Protein AF-A0A0D0BR77-F1 (afdb_monomer_lite)

Radius of gyration: 23.74 Å; chains: 1; bounding box: 56×20×57 Å

Structure (mmCIF, N/CA/C/O backbone):
data_AF-A0A0D0BR77-F1
#
_entry.id   AF-A0A0D0BR77-F1
#
loop_
_atom_site.group_PDB
_atom_site.id
_atom_site.type_symbol
_atom_site.label_atom_id
_atom_site.label_alt_id
_atom_site.label_comp_id
_atom_site.label_asym_id
_atom_site.label_entity_id
_atom_site.label_seq_id
_atom_site.pdbx_PDB_ins_code
_atom_site.Cartn_x
_atom_site.Cartn_y
_atom_site.Cartn_z
_atom_site.occupancy
_atom_site.B_iso_or_equiv
_atom_site.auth_seq_id
_atom_site.auth_comp_id
_atom_site.auth_asym_id
_atom_site.auth_atom_id
_atom_site.pdbx_PDB_model_num
ATOM 1 N N . PRO A 1 1 ? 25.592 -10.343 -11.966 1.00 62.41 1 PRO A N 1
ATOM 2 C CA . PRO A 1 1 ? 24.400 -9.766 -12.641 1.00 62.41 1 PRO A CA 1
ATOM 3 C C . PRO A 1 1 ? 24.507 -9.949 -14.161 1.00 62.41 1 PRO A C 1
ATOM 5 O O . PRO A 1 1 ? 25.554 -9.649 -14.721 1.00 62.41 1 PRO A O 1
ATOM 8 N N . VAL A 1 2 ? 23.473 -10.484 -14.820 1.00 65.75 2 VAL A N 1
ATOM 9 C CA . VAL A 1 2 ? 23.518 -10.825 -16.263 1.00 65.75 2 VAL A CA 1
ATOM 10 C C . VAL A 1 2 ? 23.707 -9.579 -17.144 1.00 65.75 2 VAL A C 1
ATOM 12 O O . VAL A 1 2 ? 24.465 -9.606 -18.104 1.00 65.75 2 VAL A O 1
ATOM 15 N N . HIS A 1 3 ? 23.096 -8.456 -16.761 1.00 68.75 3 HIS A N 1
ATOM 16 C CA . HIS A 1 3 ? 23.098 -7.197 -17.516 1.00 68.75 3 HIS A CA 1
ATOM 17 C C . HIS A 1 3 ? 24.404 -6.387 -17.418 1.00 68.75 3 HIS A C 1
ATOM 19 O O . HIS A 1 3 ? 24.595 -5.443 -18.179 1.00 68.75 3 HIS A O 1
ATOM 25 N N . THR A 1 4 ? 25.308 -6.726 -16.496 1.00 75.81 4 THR A N 1
ATOM 26 C CA . THR A 1 4 ? 26.633 -6.088 -16.369 1.00 75.81 4 THR A CA 1
ATOM 27 C C . THR A 1 4 ? 27.756 -6.948 -16.950 1.00 75.81 4 THR A C 1
ATOM 29 O O . THR A 1 4 ? 28.921 -6.603 -16.794 1.00 75.81 4 THR A O 1
ATOM 32 N N . GLY A 1 5 ? 27.431 -8.104 -17.538 1.00 85.56 5 GLY A N 1
ATOM 33 C CA . GLY A 1 5 ? 28.422 -9.035 -18.070 1.00 85.56 5 GLY A CA 1
ATOM 34 C C . GLY A 1 5 ? 28.898 -8.647 -19.468 1.00 85.56 5 GLY A C 1
ATOM 35 O O . GLY A 1 5 ? 28.089 -8.302 -20.328 1.00 85.56 5 GLY A O 1
ATOM 36 N N . GLU A 1 6 ? 30.199 -8.799 -19.716 1.00 87.50 6 GLU A N 1
ATOM 37 C CA . GLU A 1 6 ? 30.844 -8.518 -21.008 1.00 87.50 6 GLU A CA 1
ATOM 38 C C . GLU A 1 6 ? 30.183 -9.268 -22.176 1.00 87.50 6 GLU A C 1
ATOM 40 O O . GLU A 1 6 ? 29.965 -8.699 -23.245 1.00 87.50 6 GLU A O 1
ATOM 45 N N . ALA A 1 7 ? 29.789 -10.526 -21.956 1.00 90.31 7 ALA A N 1
ATOM 46 C CA . ALA A 1 7 ? 29.101 -11.335 -22.961 1.00 90.31 7 ALA A CA 1
ATOM 47 C C . ALA A 1 7 ? 27.750 -10.727 -23.382 1.00 90.31 7 ALA A C 1
ATOM 49 O O . ALA A 1 7 ? 27.413 -10.724 -24.564 1.00 90.31 7 ALA A O 1
ATOM 50 N N . PHE A 1 8 ? 26.993 -10.173 -22.428 1.00 87.88 8 PHE A N 1
ATOM 51 C CA . PHE A 1 8 ? 25.715 -9.521 -22.709 1.00 87.88 8 PHE A CA 1
ATOM 52 C C . PHE A 1 8 ? 25.922 -8.197 -23.454 1.00 87.88 8 PHE A C 1
ATOM 54 O O . PHE A 1 8 ? 25.241 -7.945 -24.444 1.00 87.88 8 PHE A O 1
ATOM 61 N N . HIS A 1 9 ? 26.897 -7.381 -23.039 1.00 87.25 9 HIS A N 1
A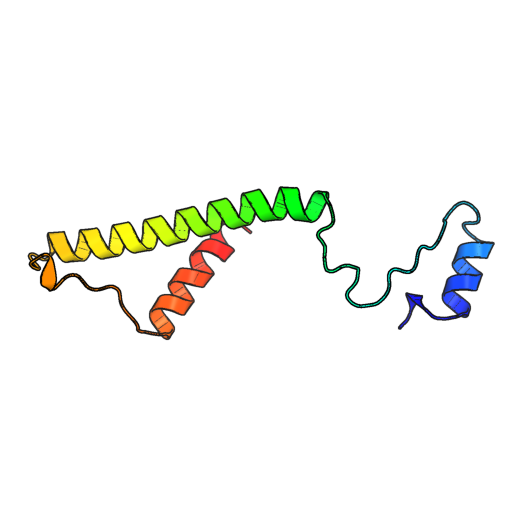TOM 62 C CA . HIS A 1 9 ? 27.217 -6.122 -23.730 1.00 87.25 9 HIS A CA 1
ATOM 63 C C . HIS A 1 9 ? 27.655 -6.377 -25.168 1.00 87.25 9 HIS A C 1
ATOM 65 O O . HIS A 1 9 ? 27.138 -5.750 -26.088 1.00 87.25 9 HIS A O 1
ATOM 71 N N . SER A 1 10 ? 28.546 -7.349 -25.361 1.00 91.38 10 SER A N 1
ATOM 72 C CA . SER A 1 10 ? 29.046 -7.734 -26.681 1.00 91.38 10 SER A CA 1
ATOM 73 C C . SER A 1 10 ? 27.921 -8.207 -27.599 1.00 91.38 10 SER A C 1
ATOM 75 O O . SER A 1 10 ? 27.886 -7.831 -28.767 1.00 91.38 10 SER A O 1
ATOM 77 N N . TYR A 1 11 ? 26.974 -8.990 -27.073 1.00 92.44 11 TYR A N 1
ATOM 78 C CA . TYR A 1 11 ? 25.800 -9.427 -27.825 1.00 92.44 11 TYR A CA 1
ATOM 79 C C . TYR A 1 11 ? 24.911 -8.245 -28.240 1.00 92.44 11 TYR A C 1
ATOM 81 O O . TYR A 1 11 ? 24.565 -8.125 -29.413 1.00 92.44 11 TYR A O 1
ATOM 89 N N . VAL A 1 12 ? 24.586 -7.341 -27.309 1.00 90.56 12 VAL A N 1
ATOM 90 C CA . VAL A 1 12 ? 23.709 -6.193 -27.594 1.00 90.56 12 VAL A CA 1
ATOM 91 C C . VAL A 1 12 ? 24.343 -5.243 -28.608 1.00 90.56 12 VAL A C 1
ATOM 93 O O . VAL A 1 12 ? 23.690 -4.891 -29.585 1.00 90.56 12 VAL A O 1
ATOM 96 N N . PHE A 1 13 ? 25.615 -4.872 -28.434 1.00 88.81 13 PHE A N 1
ATOM 97 C CA . PHE A 1 13 ? 26.284 -3.952 -29.360 1.00 88.81 13 PHE A CA 1
ATOM 98 C C . PHE A 1 13 ? 26.494 -4.544 -30.756 1.00 88.81 13 PHE A C 1
ATOM 100 O O . PHE A 1 13 ? 26.541 -3.794 -31.731 1.00 88.81 13 PHE A O 1
ATOM 107 N N . LYS A 1 14 ? 26.618 -5.871 -30.863 1.00 93.44 14 LYS A N 1
ATOM 108 C CA . LYS A 1 14 ? 26.807 -6.553 -32.145 1.00 93.44 14 LYS A CA 1
ATOM 109 C C . LYS A 1 14 ? 25.494 -6.753 -32.897 1.00 93.44 14 LYS A C 1
ATOM 111 O O . LYS A 1 14 ? 25.422 -6.441 -34.080 1.00 93.44 14 LYS A O 1
ATOM 116 N N . GLU A 1 15 ? 24.479 -7.284 -32.225 1.00 96.44 15 GLU A N 1
ATOM 117 C CA . GLU A 1 15 ? 23.225 -7.681 -32.875 1.00 96.44 15 GLU A CA 1
ATOM 118 C C . GLU A 1 15 ? 22.217 -6.523 -32.952 1.00 96.44 15 GLU A C 1
ATOM 120 O O . GLU A 1 15 ? 21.383 -6.480 -33.854 1.00 96.44 15 GLU A O 1
ATOM 125 N N . TYR A 1 16 ? 22.312 -5.548 -32.040 1.00 92.81 16 TYR A N 1
ATOM 126 C CA . TYR A 1 16 ? 21.383 -4.421 -31.938 1.00 92.81 16 TYR A CA 1
ATOM 127 C C . TYR A 1 16 ? 22.129 -3.083 -31.780 1.00 92.81 16 TYR A C 1
ATOM 129 O O . TYR A 1 16 ? 21.988 -2.412 -30.757 1.00 92.81 16 TYR A O 1
ATOM 137 N N . PRO A 1 17 ? 22.887 -2.629 -32.797 1.00 90.25 17 PRO A N 1
ATOM 138 C CA . PRO A 1 17 ? 23.746 -1.440 -32.696 1.00 90.25 17 PRO A CA 1
ATOM 139 C C . PRO A 1 17 ? 22.985 -0.129 -32.439 1.00 90.25 17 PRO A C 1
ATOM 141 O O . PRO A 1 17 ? 23.573 0.858 -32.008 1.00 90.25 17 PRO A O 1
ATOM 144 N N . TYR A 1 18 ? 21.673 -0.107 -32.688 1.00 91.88 18 TYR A N 1
ATOM 145 C CA . TYR A 1 18 ? 20.803 1.041 -32.417 1.00 91.88 18 TYR A CA 1
ATOM 146 C C . TYR A 1 18 ? 20.296 1.097 -30.969 1.00 91.88 18 TYR A C 1
ATOM 148 O O . TYR A 1 18 ? 19.673 2.082 -30.574 1.00 91.88 18 TYR A O 1
ATOM 156 N N . VAL A 1 19 ? 20.530 0.050 -30.175 1.00 86.88 19 VAL A N 1
ATOM 157 C CA . VAL A 1 19 ? 20.131 -0.001 -28.768 1.00 86.88 19 VAL A CA 1
ATOM 158 C C . VAL A 1 19 ? 21.239 0.604 -27.915 1.00 86.88 19 VAL A C 1
ATOM 160 O O . VAL A 1 19 ? 22.359 0.103 -27.866 1.00 86.88 19 VAL A O 1
ATOM 163 N N . ILE A 1 20 ? 20.910 1.678 -27.201 1.00 85.50 20 ILE A N 1
ATOM 164 C CA . ILE A 1 20 ? 21.827 2.342 -26.273 1.00 85.50 20 ILE A CA 1
ATOM 165 C C . ILE A 1 20 ? 21.561 1.801 -24.866 1.00 85.50 20 ILE A C 1
ATOM 167 O O . ILE A 1 20 ? 20.474 1.983 -24.316 1.00 85.50 20 ILE A O 1
ATOM 171 N N . LEU A 1 21 ? 22.554 1.136 -24.274 1.00 82.25 21 LEU A N 1
ATOM 172 C CA . LEU A 1 21 ? 22.485 0.668 -22.890 1.00 82.25 21 LEU A CA 1
ATOM 173 C C . LEU A 1 21 ? 22.842 1.808 -21.925 1.00 82.25 21 LEU A C 1
ATOM 175 O O . LEU A 1 21 ? 23.992 2.238 -21.863 1.00 82.25 21 LEU A O 1
ATOM 179 N N . CYS A 1 22 ? 21.868 2.266 -21.138 1.00 80.69 22 CYS A N 1
ATOM 180 C CA . CYS A 1 22 ? 22.069 3.254 -20.075 1.00 80.69 22 CYS A CA 1
ATOM 181 C C . CYS A 1 22 ? 22.083 2.564 -18.705 1.00 80.69 22 CYS A C 1
ATOM 183 O O . CYS A 1 22 ? 21.054 2.071 -18.242 1.00 80.69 22 CYS A O 1
ATOM 185 N N . PHE A 1 23 ? 23.235 2.552 -18.032 1.00 77.31 23 PHE A N 1
ATOM 186 C CA . PHE A 1 23 ? 23.350 2.019 -16.674 1.00 77.31 23 PHE A CA 1
ATOM 187 C C . PHE A 1 23 ? 23.033 3.110 -15.655 1.00 77.31 23 PHE A C 1
ATOM 189 O O . PHE A 1 23 ? 23.744 4.108 -15.555 1.00 77.31 23 PHE A O 1
ATOM 196 N N . VAL A 1 24 ? 21.969 2.908 -14.883 1.00 69.56 24 VAL A N 1
ATOM 197 C CA . VAL A 1 24 ? 21.629 3.775 -13.753 1.00 69.56 24 VAL A CA 1
ATOM 198 C C . VAL A 1 24 ? 22.264 3.178 -12.493 1.00 69.56 24 VAL A C 1
ATOM 200 O O . VAL A 1 24 ? 22.066 1.987 -12.241 1.00 69.56 24 VAL A O 1
ATOM 203 N N . PRO A 1 25 ? 23.031 3.952 -11.700 1.00 70.69 25 PRO A N 1
ATOM 204 C CA . PRO A 1 25 ? 23.630 3.451 -10.468 1.00 70.69 25 PRO A CA 1
ATOM 205 C C . PRO A 1 25 ? 22.577 2.857 -9.526 1.00 70.69 25 PRO A C 1
ATOM 207 O O . PRO A 1 25 ? 21.457 3.365 -9.425 1.00 70.69 25 PRO A O 1
ATOM 210 N N . THR A 1 26 ? 22.931 1.785 -8.818 1.00 61.03 26 THR A N 1
ATOM 211 C CA . THR A 1 26 ? 22.057 1.155 -7.820 1.00 61.03 26 THR A CA 1
ATOM 212 C C . THR A 1 26 ? 21.567 2.201 -6.815 1.00 61.03 26 THR A C 1
ATOM 214 O O . THR A 1 26 ? 22.370 2.915 -6.223 1.00 61.03 26 THR A O 1
ATOM 217 N N . GLY A 1 27 ? 20.247 2.308 -6.634 1.00 59.06 27 GLY A N 1
ATOM 218 C CA . GLY A 1 27 ? 19.621 3.325 -5.778 1.00 59.06 27 GLY A CA 1
ATOM 219 C C . GLY A 1 27 ? 19.223 4.622 -6.497 1.00 59.06 27 GLY A C 1
ATOM 220 O O . GLY A 1 27 ? 18.383 5.353 -5.981 1.00 59.06 27 GLY A O 1
ATOM 221 N N . CYS A 1 28 ? 19.716 4.881 -7.715 1.00 57.12 28 CYS A N 1
ATOM 222 C CA . CYS A 1 28 ? 19.288 6.017 -8.547 1.00 57.12 28 CYS A CA 1
ATOM 223 C C . CYS A 1 28 ? 18.039 5.718 -9.398 1.00 57.12 28 CYS A C 1
ATOM 225 O O . CYS A 1 28 ? 17.446 6.632 -9.958 1.00 57.12 28 CYS A O 1
ATOM 227 N N . THR A 1 29 ? 17.583 4.463 -9.447 1.00 56.44 29 THR A N 1
ATOM 228 C CA . THR A 1 29 ? 16.243 4.086 -9.939 1.00 56.44 29 THR A CA 1
ATOM 229 C C . THR A 1 29 ? 15.139 4.339 -8.903 1.00 56.44 29 THR A C 1
ATOM 231 O O . THR A 1 29 ? 13.965 4.117 -9.184 1.00 56.44 29 THR A O 1
ATOM 234 N N . GLY A 1 30 ? 15.498 4.829 -7.708 1.00 51.38 30 GLY A N 1
ATOM 235 C CA . GLY A 1 30 ? 14.579 5.101 -6.598 1.00 51.38 30 GLY A CA 1
ATOM 236 C C . GLY A 1 30 ? 13.646 6.296 -6.802 1.00 51.38 30 GLY A C 1
ATOM 237 O O . GLY A 1 30 ? 12.806 6.564 -5.949 1.00 51.38 30 GLY A O 1
ATOM 238 N N . ILE A 1 31 ? 13.753 7.004 -7.923 1.00 52.31 31 ILE A N 1
ATOM 239 C CA . ILE A 1 31 ? 12.839 8.084 -8.275 1.00 52.31 31 ILE A CA 1
ATOM 240 C C . ILE A 1 31 ? 12.093 7.636 -9.527 1.00 52.31 31 ILE A C 1
ATOM 242 O O . ILE A 1 31 ? 12.333 8.114 -10.625 1.00 52.31 31 ILE A O 1
ATOM 246 N N . PHE A 1 32 ? 11.164 6.699 -9.314 1.00 52.41 32 PHE A N 1
ATOM 247 C CA . PHE A 1 32 ? 9.839 6.812 -9.906 1.00 52.41 32 PHE A CA 1
ATOM 248 C C . PHE A 1 32 ? 9.827 6.955 -11.443 1.00 52.41 32 PHE A C 1
ATOM 250 O O . PHE A 1 32 ? 9.729 8.067 -11.967 1.00 52.41 32 PHE A O 1
ATOM 257 N N . GLN A 1 33 ? 9.871 5.835 -12.183 1.00 59.62 33 GLN A N 1
ATOM 258 C CA . GLN A 1 33 ? 9.600 5.896 -13.625 1.00 59.62 33 GLN A CA 1
ATOM 259 C C . GLN A 1 33 ? 8.235 6.579 -13.834 1.00 59.62 33 GLN A C 1
ATOM 261 O O . GLN A 1 33 ? 7.307 6.273 -13.089 1.00 59.62 33 GLN A O 1
ATOM 266 N N . PRO A 1 34 ? 8.064 7.508 -14.792 1.00 58.38 34 PRO A N 1
ATOM 267 C CA . PRO A 1 34 ? 6.820 8.277 -14.928 1.00 58.38 34 PRO A CA 1
ATOM 268 C C . PRO A 1 34 ? 5.569 7.395 -15.024 1.00 58.38 34 PRO A C 1
ATOM 270 O O . PRO A 1 34 ? 4.538 7.699 -14.423 1.00 58.38 34 PRO A O 1
ATOM 273 N N . THR A 1 35 ? 5.698 6.259 -15.714 1.00 58.78 35 THR A N 1
ATOM 274 C CA . THR A 1 35 ? 4.682 5.206 -15.795 1.00 58.78 35 THR A CA 1
ATOM 275 C C . THR A 1 35 ? 4.365 4.616 -14.424 1.00 58.78 35 THR A C 1
ATOM 277 O O . THR A 1 35 ? 3.197 4.523 -14.051 1.00 58.78 35 THR A O 1
ATOM 280 N N . ASP A 1 36 ? 5.395 4.300 -13.638 1.00 63.88 36 ASP A N 1
ATOM 281 C CA . ASP A 1 36 ? 5.240 3.802 -12.277 1.00 63.88 36 ASP A CA 1
ATOM 282 C C . ASP A 1 36 ? 4.621 4.863 -11.368 1.00 63.88 36 ASP A C 1
ATOM 284 O O . ASP A 1 36 ? 3.785 4.510 -10.553 1.00 63.88 36 ASP A O 1
ATOM 288 N N . VAL A 1 37 ? 4.946 6.156 -11.480 1.00 66.19 37 VAL A N 1
ATOM 289 C CA . VAL A 1 37 ? 4.309 7.209 -10.655 1.00 66.19 37 VAL A CA 1
ATOM 290 C C . VAL A 1 37 ? 2.836 7.342 -10.964 1.00 66.19 37 VAL A C 1
ATOM 292 O O . VAL A 1 37 ? 2.029 7.394 -10.038 1.00 66.19 37 VAL A O 1
ATOM 295 N N . GLY A 1 38 ? 2.494 7.421 -12.252 1.00 71.94 38 GLY A N 1
ATOM 296 C CA . GLY A 1 38 ? 1.114 7.585 -12.688 1.00 71.94 38 GLY A CA 1
ATOM 297 C C . GLY A 1 38 ? 0.260 6.408 -12.234 1.00 71.94 38 GLY A C 1
ATOM 298 O O . GLY A 1 38 ? -0.777 6.600 -11.599 1.00 71.94 38 GLY A O 1
ATOM 299 N N . LEU A 1 39 ? 0.746 5.189 -12.472 1.00 77.38 39 LEU A N 1
ATOM 300 C CA . LEU A 1 39 ? 0.048 3.973 -12.077 1.00 77.38 39 LEU A CA 1
ATOM 301 C C . LEU A 1 39 ? 0.010 3.805 -10.549 1.00 77.38 39 LEU A C 1
ATOM 303 O O . LEU A 1 39 ? -1.057 3.571 -9.980 1.00 77.38 39 LEU A O 1
ATOM 307 N N . ASN A 1 40 ? 1.139 4.006 -9.857 1.00 80.50 40 ASN A N 1
ATOM 308 C CA . ASN A 1 40 ? 1.190 3.909 -8.397 1.00 80.50 40 ASN A CA 1
ATOM 309 C C . ASN A 1 40 ? 0.324 4.966 -7.716 1.00 80.50 40 ASN A C 1
ATOM 311 O O . ASN A 1 40 ? -0.192 4.687 -6.640 1.00 80.50 40 ASN A O 1
ATOM 315 N N . HIS A 1 41 ? 0.163 6.167 -8.280 1.00 84.88 41 HIS A N 1
ATOM 316 C CA . HIS A 1 41 ? -0.715 7.184 -7.701 1.00 84.88 41 HIS A CA 1
ATOM 317 C C . HIS A 1 41 ? -2.149 6.663 -7.633 1.00 84.88 41 HIS A C 1
ATOM 319 O O . HIS A 1 41 ? -2.753 6.684 -6.562 1.00 84.88 41 HIS A O 1
ATOM 325 N N . VAL A 1 42 ? -2.681 6.187 -8.762 1.00 89.19 42 VAL A N 1
ATOM 326 C CA . VAL A 1 42 ? -4.067 5.708 -8.856 1.00 89.19 42 VAL A CA 1
ATOM 327 C C . VAL A 1 42 ? -4.278 4.508 -7.936 1.00 89.19 42 VAL A C 1
ATOM 329 O O . VAL A 1 42 ? -5.203 4.517 -7.125 1.00 89.19 42 VAL A O 1
ATOM 332 N N . ILE A 1 43 ? -3.364 3.536 -7.982 1.00 88.75 43 ILE A N 1
ATOM 333 C CA . ILE A 1 43 ? -3.404 2.343 -7.126 1.00 88.75 43 ILE A CA 1
ATOM 334 C C . ILE A 1 43 ? -3.359 2.733 -5.642 1.00 88.75 43 ILE A C 1
ATOM 336 O O . ILE A 1 43 ? -4.213 2.320 -4.859 1.00 88.75 43 ILE A O 1
ATOM 340 N N . LYS A 1 44 ? -2.410 3.585 -5.233 1.00 88.06 44 LYS A N 1
ATOM 341 C CA . LYS A 1 44 ? -2.296 4.035 -3.834 1.00 88.06 44 LYS A CA 1
ATOM 342 C C . LYS A 1 44 ? -3.517 4.824 -3.380 1.00 88.06 44 LYS A C 1
ATOM 344 O O . LYS A 1 44 ? -3.906 4.714 -2.219 1.00 88.06 44 LYS A O 1
ATOM 349 N N . HIS A 1 45 ? -4.117 5.617 -4.265 1.00 92.25 45 HIS A N 1
ATOM 350 C CA . HIS A 1 45 ? -5.335 6.353 -3.956 1.00 92.25 45 HIS A CA 1
ATOM 351 C C . HIS A 1 45 ? -6.504 5.403 -3.674 1.00 92.25 45 HIS A C 1
ATOM 353 O O . HIS A 1 45 ? -7.172 5.562 -2.655 1.00 92.25 45 HIS A O 1
ATOM 359 N N . GLN A 1 46 ? -6.705 4.386 -4.515 1.00 92.50 46 GLN A N 1
ATOM 360 C CA . GLN A 1 46 ? -7.746 3.376 -4.300 1.00 92.50 46 GLN A CA 1
ATOM 361 C C . GLN A 1 46 ? -7.521 2.586 -3.006 1.00 92.50 46 GLN A C 1
ATOM 363 O O . GLN A 1 46 ? -8.447 2.448 -2.209 1.00 92.50 46 GLN A O 1
ATOM 368 N N . ILE A 1 47 ? -6.282 2.161 -2.735 1.00 92.81 47 ILE A N 1
ATOM 369 C CA . ILE A 1 47 ? -5.930 1.495 -1.471 1.00 92.81 47 ILE A CA 1
ATOM 370 C C . ILE A 1 47 ? -6.274 2.396 -0.273 1.00 92.81 47 ILE A C 1
ATOM 372 O O . ILE A 1 47 ? -6.877 1.937 0.696 1.00 92.81 47 ILE A O 1
ATOM 376 N N . LYS A 1 48 ? -5.941 3.692 -0.339 1.00 92.56 48 LYS A N 1
ATOM 377 C CA . LYS A 1 48 ? -6.251 4.658 0.727 1.00 92.56 48 LYS A CA 1
ATOM 378 C C . LYS A 1 48 ? -7.757 4.830 0.936 1.00 92.56 48 LYS A C 1
ATOM 380 O O . LYS A 1 48 ? -8.197 4.919 2.083 1.00 92.56 48 LYS A O 1
ATOM 385 N N . GLN A 1 49 ? -8.539 4.904 -0.141 1.00 94.81 49 GLN A N 1
ATOM 386 C CA . GLN A 1 49 ? -10.000 4.984 -0.054 1.00 94.81 49 GLN A CA 1
ATOM 387 C C . GLN A 1 49 ? -10.565 3.748 0.641 1.00 94.81 49 GLN A C 1
ATOM 389 O O . GLN A 1 49 ? -11.264 3.890 1.639 1.00 94.81 49 GLN A O 1
ATOM 394 N N . HIS A 1 50 ? -10.157 2.556 0.206 1.00 93.81 50 HIS A N 1
ATOM 395 C CA . HIS A 1 50 ? -10.605 1.294 0.795 1.00 93.81 50 HIS A CA 1
ATOM 396 C C . HIS A 1 50 ? -10.256 1.183 2.287 1.00 93.81 50 HIS A C 1
ATOM 398 O O . HIS A 1 50 ? -11.093 0.833 3.114 1.00 93.81 50 HIS A O 1
ATOM 404 N N . GLN A 1 51 ? -9.033 1.557 2.670 1.00 92.31 51 GLN A N 1
ATOM 405 C CA . GLN A 1 51 ? -8.626 1.580 4.080 1.00 92.31 51 GLN A CA 1
ATOM 406 C C . GLN A 1 51 ? -9.440 2.587 4.904 1.00 92.31 51 GLN A C 1
ATOM 408 O O . GLN A 1 51 ? -9.747 2.337 6.068 1.00 92.31 51 GLN A O 1
ATOM 413 N N . THR A 1 52 ? -9.811 3.720 4.305 1.00 94.19 52 THR A N 1
ATOM 414 C CA . THR A 1 52 ? -10.671 4.716 4.956 1.00 94.19 52 THR A CA 1
ATOM 415 C C . THR A 1 52 ? -12.088 4.171 5.140 1.00 94.19 52 THR A C 1
ATOM 417 O O . THR A 1 52 ? -12.651 4.314 6.223 1.00 94.19 52 THR A O 1
ATOM 420 N N . GLU A 1 53 ? -12.645 3.499 4.129 1.00 94.06 53 GLU A N 1
ATOM 421 C CA . GLU A 1 53 ? -13.956 2.840 4.201 1.00 94.06 53 GLU A CA 1
ATOM 422 C C . GLU A 1 53 ? -14.001 1.787 5.310 1.00 94.06 53 GLU A C 1
ATOM 424 O O . GLU A 1 53 ? -14.946 1.777 6.095 1.00 94.06 53 GLU A O 1
ATOM 429 N N . TYR A 1 54 ? -12.954 0.966 5.438 1.00 93.94 54 TYR A N 1
ATOM 430 C CA . TYR A 1 54 ? -12.833 -0.004 6.529 1.00 93.94 54 TYR A CA 1
ATOM 431 C C . TYR A 1 54 ? -12.920 0.662 7.914 1.00 93.94 54 TYR A C 1
ATOM 433 O O . TYR A 1 54 ? -13.660 0.200 8.788 1.00 93.94 54 TYR A O 1
ATOM 441 N N . LEU A 1 55 ? -12.200 1.772 8.119 1.00 92.69 55 LEU A N 1
ATOM 442 C CA . LEU A 1 55 ? -12.244 2.514 9.383 1.00 92.69 55 LEU A CA 1
ATOM 443 C C . LEU A 1 55 ? -13.633 3.108 9.636 1.00 92.69 55 LEU A C 1
ATOM 445 O O . LEU A 1 55 ? -14.155 2.991 10.743 1.00 92.69 55 LEU A O 1
ATOM 449 N N . VAL A 1 56 ? -14.255 3.705 8.617 1.00 93.44 56 VAL A N 1
ATOM 450 C CA . VAL A 1 56 ? -15.608 4.271 8.7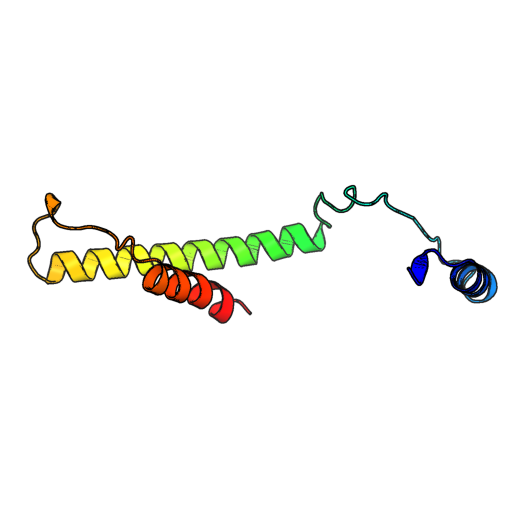25 1.00 93.44 56 VAL A CA 1
ATOM 451 C C . VAL A 1 56 ? -16.631 3.189 9.067 1.00 93.44 56 VAL A C 1
ATOM 453 O O . VAL A 1 56 ? -17.429 3.389 9.980 1.00 93.44 56 VAL A O 1
ATOM 456 N N . ALA A 1 57 ? -16.584 2.035 8.398 1.00 92.81 57 ALA A N 1
ATOM 457 C CA . ALA A 1 57 ? -17.479 0.912 8.664 1.00 92.81 57 ALA A CA 1
ATOM 458 C C . ALA A 1 57 ? -17.320 0.399 10.103 1.00 92.81 57 ALA A C 1
ATOM 460 O O . ALA A 1 57 ? -18.301 0.324 10.840 1.00 92.81 57 ALA A O 1
ATOM 461 N N . THR A 1 58 ? -16.077 0.171 10.540 1.00 91.75 58 THR A N 1
ATOM 462 C CA . THR A 1 58 ? -15.773 -0.274 11.912 1.00 91.75 58 THR A CA 1
ATOM 463 C C . THR A 1 58 ? -16.286 0.727 12.953 1.00 91.75 58 THR A C 1
A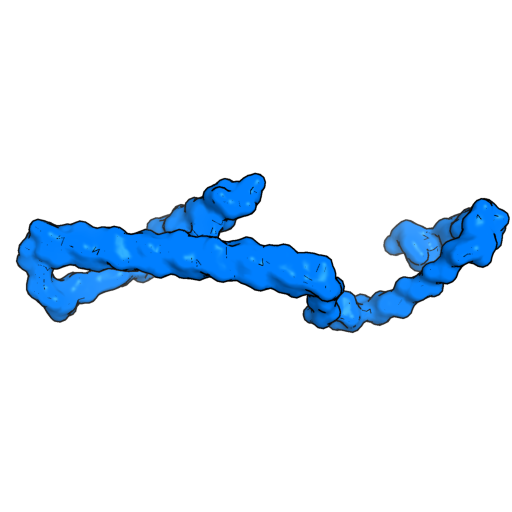TOM 465 O O . THR A 1 58 ? -16.850 0.351 13.980 1.00 91.75 58 THR A O 1
ATOM 468 N N . HIS A 1 59 ? -16.115 2.024 12.693 1.00 90.31 59 HIS A N 1
ATOM 469 C CA . HIS A 1 59 ? -16.592 3.089 13.572 1.00 90.31 59 HIS A CA 1
ATOM 470 C C . HIS A 1 59 ? -18.127 3.144 13.620 1.00 90.31 59 HIS A C 1
ATOM 472 O O . HIS A 1 59 ? -18.717 3.289 14.691 1.00 90.31 59 HIS A O 1
ATOM 478 N N . GLN A 1 60 ? -18.785 2.994 12.469 1.00 90.50 60 GLN A N 1
ATOM 479 C CA . GLN A 1 60 ? -20.242 2.994 12.373 1.00 90.50 60 GLN A CA 1
ATOM 480 C C . GLN A 1 60 ? -20.862 1.787 13.090 1.00 90.50 60 GLN A C 1
ATOM 482 O O . GLN A 1 60 ? -21.867 1.944 13.781 1.00 90.50 60 GLN A O 1
ATOM 487 N N . GLU A 1 61 ? -20.257 0.603 12.978 1.00 90.62 61 GLU A N 1
ATOM 488 C CA . GLU A 1 61 ? -20.674 -0.600 13.709 1.00 90.62 61 GLU A CA 1
ATOM 489 C C . GLU A 1 61 ? -20.604 -0.396 15.226 1.00 90.62 61 GLU A C 1
ATOM 491 O O . GLU A 1 61 ? -21.553 -0.724 15.943 1.00 90.62 61 GLU A O 1
ATOM 496 N N . GLN A 1 62 ? -19.522 0.215 15.715 1.00 88.50 62 GLN A N 1
ATOM 497 C CA . GLN A 1 62 ? -19.350 0.520 17.135 1.00 88.50 62 GLN A CA 1
ATOM 498 C C . GLN A 1 62 ? -20.41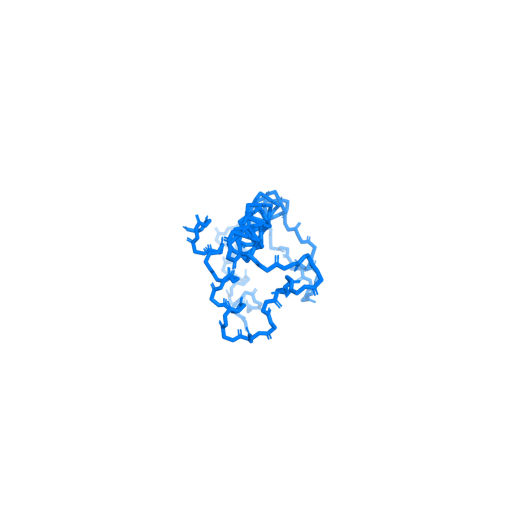4 1.503 17.647 1.00 88.50 62 GLN A C 1
ATOM 500 O O . GLN A 1 62 ? -21.023 1.248 18.687 1.00 88.50 62 GLN A O 1
ATOM 505 N N . ILE A 1 63 ? -20.721 2.565 16.897 1.00 87.44 63 ILE A N 1
ATOM 506 C CA . ILE A 1 63 ? -21.813 3.492 17.245 1.00 87.44 63 ILE A CA 1
ATOM 507 C C . ILE A 1 63 ? -23.166 2.768 17.262 1.00 87.44 63 ILE A C 1
ATOM 509 O O . ILE A 1 63 ? -23.935 2.905 18.215 1.00 87.44 63 ILE A O 1
ATOM 513 N N . ASN A 1 64 ? -23.456 1.964 16.235 1.00 88.56 64 ASN A N 1
ATOM 514 C CA . ASN A 1 64 ? -24.717 1.225 16.131 1.00 88.56 64 ASN A CA 1
ATOM 515 C C . ASN A 1 64 ? -24.889 0.210 17.274 1.00 88.56 64 ASN A C 1
ATOM 517 O O . ASN A 1 64 ? -26.013 -0.086 17.676 1.00 88.56 64 ASN A O 1
ATOM 521 N N . SER A 1 65 ? -23.784 -0.281 17.842 1.00 85.88 65 SER A N 1
ATOM 522 C CA . SER A 1 65 ? -23.773 -1.153 19.023 1.00 85.88 65 SER A CA 1
ATOM 523 C C . SER A 1 65 ? -24.025 -0.426 20.358 1.00 85.88 65 SER A C 1
ATOM 525 O O . SER A 1 65 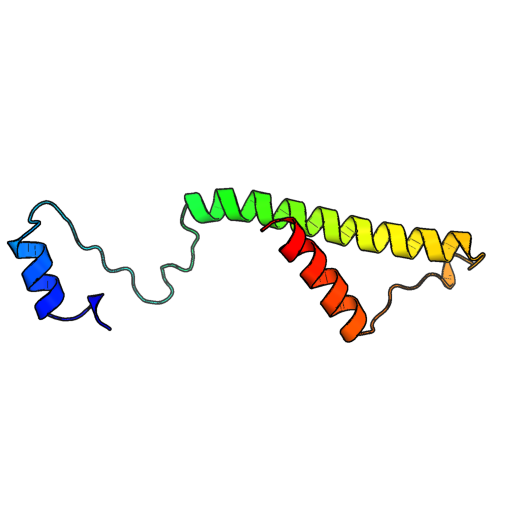? -23.898 -1.032 21.419 1.00 85.88 65 SER A O 1
ATOM 527 N N . SER A 1 66 ? -24.450 0.846 20.319 1.00 82.81 66 SER A N 1
ATOM 528 C CA . SER A 1 66 ? -24.753 1.699 21.483 1.00 82.81 66 SER A CA 1
ATOM 529 C C . SER A 1 66 ? -23.544 2.063 22.354 1.00 82.81 66 SER A C 1
ATOM 531 O O . SER A 1 66 ? -23.706 2.395 23.529 1.00 82.81 66 SER A O 1
ATOM 533 N N . LEU A 1 67 ? -22.332 2.034 21.793 1.00 80.75 67 LEU A N 1
ATOM 534 C CA . LEU A 1 67 ? -21.153 2.575 22.469 1.00 80.75 67 LEU A CA 1
ATOM 535 C C . LEU A 1 67 ? -21.206 4.107 22.458 1.00 80.75 67 LEU A C 1
ATOM 537 O O . LEU A 1 67 ? -21.521 4.724 21.440 1.00 80.75 67 LEU A O 1
ATOM 541 N N . ILE A 1 68 ? -20.874 4.728 23.592 1.00 81.88 68 ILE A N 1
ATOM 542 C CA . ILE A 1 68 ? -20.673 6.183 23.654 1.00 81.88 68 ILE A CA 1
ATOM 543 C C . ILE A 1 68 ? -19.416 6.565 22.866 1.00 81.88 68 ILE A C 1
ATOM 545 O O . ILE A 1 68 ? -18.478 5.774 22.758 1.00 81.88 68 ILE A O 1
ATOM 549 N N . THR A 1 69 ? -19.378 7.781 22.324 1.00 76.00 69 THR A N 1
ATOM 550 C CA . THR A 1 69 ? -18.298 8.258 21.445 1.00 76.00 69 THR A CA 1
ATOM 551 C C . THR A 1 69 ? -16.904 8.077 22.058 1.00 76.00 69 THR A C 1
ATOM 553 O O . THR A 1 69 ? -15.962 7.744 21.346 1.00 76.00 69 THR A O 1
ATOM 556 N N . GLU A 1 70 ? -16.756 8.215 23.379 1.00 80.06 70 GLU A N 1
ATOM 557 C CA . GLU A 1 70 ? -15.477 8.039 24.086 1.00 80.06 70 GLU A CA 1
ATOM 558 C C . GLU A 1 70 ? -15.008 6.572 24.172 1.00 80.06 70 GLU A C 1
ATOM 560 O O . GLU A 1 70 ? -13.837 6.298 24.456 1.00 80.06 70 GLU A O 1
ATOM 565 N N . GLN A 1 71 ? -15.915 5.617 23.954 1.00 81.06 71 GLN A N 1
ATOM 566 C CA . GLN A 1 71 ? -15.635 4.179 23.953 1.00 81.06 71 GLN A CA 1
ATOM 567 C C . GLN A 1 71 ? -15.304 3.638 22.561 1.00 81.06 71 GLN A C 1
ATOM 569 O O . GLN A 1 71 ? -14.717 2.558 22.465 1.00 81.06 71 GLN A O 1
ATOM 574 N N . VAL A 1 72 ? -15.643 4.378 21.503 1.00 82.62 72 VAL A N 1
ATOM 575 C CA . VAL A 1 72 ? -1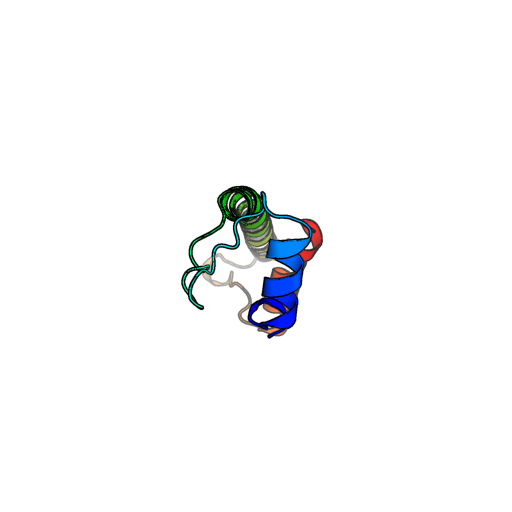5.335 4.008 20.120 1.00 82.62 72 VAL A CA 1
ATOM 576 C C . VAL A 1 72 ? -13.819 4.049 19.927 1.00 82.62 72 VAL A C 1
ATOM 578 O O . VAL A 1 72 ? -13.168 5.082 20.099 1.00 82.62 72 VAL A O 1
ATOM 581 N N . LYS A 1 73 ? -13.228 2.895 19.615 1.00 85.94 73 LYS A N 1
ATOM 582 C CA . LYS A 1 73 ? -11.780 2.730 19.460 1.00 85.94 73 LYS A CA 1
ATOM 583 C C . LYS A 1 73 ? -11.485 1.824 18.282 1.00 85.94 73 LYS A C 1
ATOM 585 O O . LYS A 1 73 ? -12.019 0.719 18.172 1.00 85.94 73 LYS A O 1
ATOM 590 N N . PHE A 1 74 ? -10.558 2.260 17.438 1.00 86.69 74 PHE A N 1
ATOM 591 C CA . PHE A 1 74 ? -9.994 1.384 16.424 1.00 86.69 74 PHE A CA 1
ATOM 592 C C . PHE A 1 74 ? -9.176 0.279 17.079 1.00 86.69 74 PHE A C 1
ATOM 594 O O . PHE A 1 74 ? -8.463 0.496 18.063 1.00 86.69 74 PHE A O 1
ATOM 601 N N . THR A 1 75 ? -9.284 -0.920 16.517 1.00 87.31 75 THR A N 1
ATOM 602 C CA . THR A 1 75 ? -8.482 -2.053 16.958 1.00 87.31 75 THR A CA 1
ATOM 603 C C . THR A 1 75 ? -6.998 -1.771 16.735 1.00 87.31 75 THR A C 1
ATOM 605 O O . THR A 1 75 ? -6.593 -1.278 15.685 1.00 87.31 75 THR A O 1
ATOM 608 N N . THR A 1 76 ? -6.171 -2.098 17.723 1.00 90.88 76 THR A N 1
ATOM 609 C CA . THR A 1 76 ? -4.703 -2.092 17.611 1.00 90.88 76 THR A CA 1
ATOM 610 C C . THR A 1 76 ? -4.146 -3.500 17.386 1.00 90.88 76 THR A C 1
ATOM 612 O O . THR A 1 76 ? -2.933 -3.706 17.383 1.00 90.88 76 THR A O 1
ATOM 615 N N . SER A 1 77 ? -5.030 -4.486 17.201 1.00 93.69 77 SER A N 1
ATOM 616 C CA . SER A 1 77 ? -4.664 -5.883 16.991 1.00 93.69 77 SER A CA 1
ATOM 617 C C . SER A 1 77 ? -3.971 -6.064 15.642 1.00 93.69 77 SER A C 1
ATOM 619 O O . SER A 1 77 ? -4.577 -5.876 14.586 1.00 93.69 77 SER A O 1
ATOM 621 N N . LEU A 1 78 ? -2.695 -6.460 15.677 1.00 90.75 78 LEU A N 1
ATOM 622 C CA . LEU A 1 78 ? -1.878 -6.637 14.477 1.00 90.75 78 LEU A CA 1
ATOM 623 C C . LEU A 1 78 ? -2.472 -7.642 13.470 1.00 90.75 78 LEU A C 1
ATOM 625 O O . LEU A 1 78 ? -2.450 -7.319 12.285 1.00 90.75 78 LEU A O 1
ATOM 629 N N . PRO A 1 79 ? -3.009 -8.815 13.871 1.00 93.75 79 PRO A N 1
ATOM 630 C CA . PRO A 1 79 ? -3.674 -9.722 12.933 1.00 93.75 79 PRO A CA 1
ATOM 631 C C . PRO A 1 79 ? -4.831 -9.057 12.177 1.00 93.75 79 PRO A C 1
ATOM 633 O O . PRO A 1 79 ? -4.880 -9.128 10.957 1.00 93.75 79 PRO A O 1
ATOM 636 N N . VAL A 1 80 ? -5.696 -8.322 12.884 1.00 92.44 80 VAL A N 1
ATOM 637 C CA . VAL A 1 80 ? -6.879 -7.683 12.283 1.00 92.44 80 VAL A CA 1
ATOM 638 C C . VAL A 1 80 ? -6.476 -6.575 11.310 1.00 92.44 80 VAL A C 1
ATOM 640 O O . VAL A 1 80 ? -6.983 -6.503 10.193 1.00 92.44 80 VAL A O 1
ATOM 643 N N . LEU A 1 81 ? -5.520 -5.730 11.708 1.00 91.19 81 LEU A N 1
ATOM 644 C CA . LEU A 1 81 ? -5.017 -4.655 10.850 1.00 91.19 81 LEU A CA 1
ATOM 645 C C . LEU A 1 81 ? -4.249 -5.189 9.636 1.00 91.19 81 LEU A C 1
ATOM 647 O O . LEU A 1 81 ? -4.288 -4.574 8.571 1.00 91.19 81 LEU A O 1
ATOM 651 N N . ARG A 1 82 ? -3.565 -6.331 9.776 1.00 91.56 82 ARG A N 1
ATOM 652 C CA . ARG A 1 82 ? -2.886 -6.996 8.660 1.00 91.56 82 ARG A CA 1
ATOM 653 C C . ARG A 1 82 ? -3.894 -7.428 7.602 1.00 91.56 82 ARG A C 1
ATOM 655 O O . ARG A 1 82 ? -3.712 -7.054 6.446 1.00 91.56 82 ARG A O 1
ATOM 662 N N . ASP A 1 83 ? -4.959 -8.115 7.996 1.00 92.06 83 ASP A N 1
ATOM 663 C CA . ASP A 1 83 ? -5.982 -8.587 7.059 1.00 92.06 83 ASP A CA 1
ATOM 664 C C . ASP A 1 83 ? -6.687 -7.408 6.370 1.00 92.06 83 ASP A C 1
ATOM 666 O O . ASP A 1 83 ? -6.773 -7.372 5.142 1.00 92.06 83 ASP A O 1
ATOM 670 N N . ALA A 1 84 ? -7.064 -6.374 7.133 1.00 89.62 84 ALA A N 1
ATOM 671 C CA . ALA A 1 84 ? -7.667 -5.156 6.586 1.00 89.62 84 ALA A CA 1
ATOM 672 C C . ALA A 1 84 ? -6.744 -4.416 5.598 1.00 89.62 84 ALA A C 1
ATOM 674 O O . ALA A 1 84 ? -7.203 -3.864 4.597 1.00 89.62 84 ALA A O 1
ATOM 675 N N . SER A 1 85 ? -5.430 -4.403 5.850 1.00 87.62 85 SER A N 1
ATOM 676 C CA . SER A 1 85 ? -4.473 -3.756 4.944 1.00 87.62 85 SER A CA 1
ATOM 677 C C . SER A 1 85 ? -4.269 -4.520 3.633 1.00 87.62 85 SER A C 1
ATOM 679 O O . SER A 1 85 ? -4.095 -3.888 2.590 1.00 87.62 85 SER A O 1
ATOM 681 N N . VAL A 1 86 ? -4.308 -5.856 3.677 1.00 91.12 86 VAL A N 1
ATOM 682 C CA . VAL A 1 86 ? -4.136 -6.719 2.499 1.00 91.12 86 VAL A CA 1
ATOM 683 C C . VAL A 1 86 ? -5.373 -6.682 1.608 1.00 91.12 86 VAL A C 1
ATOM 685 O O . VAL A 1 86 ? -5.228 -6.658 0.388 1.00 91.12 86 VAL A O 1
ATOM 688 N N . ASP A 1 87 ? -6.568 -6.602 2.189 1.00 90.56 87 ASP A N 1
ATOM 689 C CA . ASP A 1 87 ? -7.833 -6.575 1.446 1.00 90.56 87 ASP A CA 1
ATOM 690 C C . ASP A 1 87 ? -7.877 -5.447 0.395 1.00 90.56 87 ASP A C 1
ATOM 692 O O . ASP A 1 87 ? -8.177 -5.682 -0.775 1.00 90.56 87 ASP A O 1
ATOM 696 N N . GLY A 1 88 ? -7.441 -4.237 0.764 1.00 86.12 88 GLY A N 1
ATOM 697 C CA . GLY A 1 88 ? -7.356 -3.113 -0.175 1.00 86.12 88 GLY A CA 1
ATOM 698 C C . GLY A 1 88 ? -6.343 -3.314 -1.308 1.00 86.12 88 GLY A C 1
ATOM 699 O O . GLY A 1 88 ? -6.520 -2.754 -2.384 1.00 86.12 88 GLY A O 1
ATOM 700 N N . ILE A 1 89 ? -5.300 -4.122 -1.095 1.00 88.12 89 ILE A N 1
ATOM 701 C CA . ILE A 1 89 ? -4.323 -4.472 -2.138 1.00 88.12 89 ILE A CA 1
ATOM 702 C C . ILE A 1 89 ? -4.928 -5.512 -3.086 1.00 88.12 89 ILE A C 1
ATOM 704 O O . ILE A 1 89 ? -4.847 -5.340 -4.299 1.00 88.12 89 ILE A O 1
ATOM 708 N N . VAL A 1 90 ? -5.567 -6.555 -2.546 1.00 90.19 90 VAL A N 1
ATOM 709 C CA . VAL A 1 90 ? -6.210 -7.628 -3.329 1.00 90.19 90 VAL A CA 1
ATOM 710 C C . VAL A 1 90 ? -7.319 -7.088 -4.228 1.00 90.19 90 VAL A C 1
ATOM 712 O O . VAL A 1 90 ? -7.539 -7.611 -5.308 1.00 90.19 90 VAL A O 1
ATOM 715 N N . ARG A 1 91 ? -8.017 -6.034 -3.807 1.00 85.19 91 ARG A N 1
ATOM 716 C CA . ARG A 1 91 ? -9.133 -5.458 -4.568 1.00 85.19 91 ARG A CA 1
ATOM 717 C C . ARG A 1 91 ? -8.703 -4.615 -5.772 1.00 85.19 91 ARG A C 1
ATOM 719 O O . ARG A 1 91 ? -9.524 -4.345 -6.645 1.00 85.19 91 ARG A O 1
ATOM 726 N N . VAL A 1 92 ? -7.457 -4.144 -5.771 1.00 85.12 92 VAL A N 1
ATOM 727 C CA . VAL A 1 92 ? -6.902 -3.241 -6.793 1.00 85.12 92 VAL A CA 1
ATOM 728 C C . VAL A 1 92 ? -6.068 -3.999 -7.837 1.00 85.12 92 VAL A C 1
ATOM 730 O O . VAL A 1 92 ? -5.906 -3.495 -8.948 1.00 85.12 92 VAL A O 1
ATOM 733 N N . TYR A 1 93 ? -5.561 -5.188 -7.494 1.00 73.00 93 TYR A N 1
ATOM 734 C CA . TYR A 1 93 ? -4.815 -6.091 -8.383 1.00 73.00 93 TYR A CA 1
ATOM 735 C C . TYR A 1 93 ? -5.711 -7.167 -8.998 1.00 73.00 93 TYR A C 1
ATOM 737 O O . TYR A 1 93 ? -5.456 -7.514 -10.173 1.00 73.00 93 TYR A O 1
#

Foldseek 3Di:
DQCPDPVNVVCCCVVPVVDDDDDDPVPNVVPDDVVRCVVVVVLVVQLVVQLVVVLVVLQVVCVVVVDDPVRRDDDPDPVVVVVSSVVSNVVSD

Sequence (93 aa):
PVHTGEAFHSYVFKEYPYVILCFVPTGCTGIFQPTDVGLNHVIKHQIKQHQTEYLVATHQEQINSSLITEQVKFTTSLPVLRDASVDGIVRVY

InterPro domains:
  IPR004875 DDE superfamily endonuclease domain [PF03184] (18-73)

pLDDT: mean 83.05, std 11.86, range [51.38, 96.44]

Organism: NCBI:txid930991

Secondary structure (DSSP, 8-state):
-GGG-HHHHHHHHHH-TT----PPPTTGGGS--HHHHHHHHHHHHHHHHHHHHHHHHHHHHHHHTT--GGG------HHHHHHHHHHHHHTT-